Protein AF-A0A0F9BFB3-F1 (afdb_monomer_lite)

Organism: NCBI:txid412755

Structure (mmCIF, N/CA/C/O backbone):
data_AF-A0A0F9BFB3-F1
#
_entry.id   AF-A0A0F9BFB3-F1
#
loop_
_atom_site.group_PDB
_atom_site.id
_atom_site.type_symbol
_atom_site.label_atom_id
_atom_site.label_alt_id
_atom_site.label_comp_id
_atom_site.label_asym_id
_atom_site.label_entity_id
_atom_site.label_seq_id
_atom_site.pdbx_PDB_ins_code
_atom_site.Cartn_x
_atom_site.Cartn_y
_atom_site.Cartn_z
_atom_site.occupancy
_atom_site.B_iso_or_equiv
_atom_site.auth_seq_id
_atom_site.auth_comp_id
_atom_site.auth_asym_id
_atom_site.auth_atom_id
_atom_site.pdbx_PDB_model_num
ATOM 1 N N . MET A 1 1 ? 0.047 -25.797 -35.190 1.00 40.69 1 MET A N 1
ATOM 2 C CA . MET A 1 1 ? -0.317 -25.240 -33.869 1.00 40.69 1 MET A CA 1
ATOM 3 C C . MET A 1 1 ? 0.843 -24.390 -33.384 1.00 40.69 1 MET A C 1
ATOM 5 O O . MET A 1 1 ? 1.915 -24.925 -33.132 1.00 40.69 1 MET A O 1
ATOM 9 N N . THR A 1 2 ? 0.689 -23.068 -33.382 1.00 47.91 2 THR A N 1
ATOM 10 C CA . THR A 1 2 ? 1.723 -22.132 -32.925 1.00 47.91 2 THR A CA 1
ATOM 11 C C . THR A 1 2 ? 1.869 -22.240 -31.408 1.00 47.91 2 THR A C 1
ATOM 13 O O . THR A 1 2 ? 0.893 -22.163 -30.667 1.00 47.91 2 THR A O 1
ATOM 16 N N . LYS A 1 3 ? 3.098 -22.494 -30.953 1.00 54.19 3 LYS A N 1
ATOM 17 C CA . LYS A 1 3 ? 3.462 -22.631 -29.538 1.00 54.19 3 LYS A CA 1
ATOM 18 C C . LYS A 1 3 ? 3.060 -21.340 -28.797 1.00 54.19 3 LYS A C 1
ATOM 20 O O . LYS A 1 3 ? 3.406 -20.268 -29.299 1.00 54.19 3 LYS A O 1
ATOM 25 N N . PRO A 1 4 ? 2.347 -21.394 -27.655 1.00 58.34 4 PRO A N 1
ATOM 26 C CA . PRO A 1 4 ? 1.997 -20.183 -26.924 1.00 58.34 4 PRO A CA 1
ATOM 27 C C . PRO A 1 4 ? 3.284 -19.475 -26.501 1.00 58.34 4 PRO A C 1
ATOM 29 O O . PRO A 1 4 ? 4.172 -20.078 -25.894 1.00 58.34 4 PRO A O 1
ATOM 32 N N . VAL A 1 5 ? 3.404 -18.206 -26.891 1.00 65.94 5 VAL A N 1
ATOM 33 C CA . VAL A 1 5 ? 4.516 -17.341 -26.496 1.00 65.94 5 VAL A CA 1
ATOM 34 C C . VAL A 1 5 ? 4.526 -17.291 -24.971 1.00 65.94 5 VAL A C 1
ATOM 36 O O . VAL A 1 5 ? 3.507 -16.976 -24.356 1.00 65.94 5 VAL A O 1
ATOM 39 N N . SER A 1 6 ? 5.656 -17.642 -24.356 1.00 70.56 6 SER A N 1
ATOM 40 C CA . SER A 1 6 ? 5.810 -17.567 -22.906 1.00 70.56 6 SER A CA 1
ATOM 41 C C . SER A 1 6 ? 5.526 -16.140 -22.443 1.00 70.56 6 SER A C 1
ATOM 43 O O . SER A 1 6 ? 6.077 -15.171 -22.976 1.00 70.56 6 SER A O 1
ATOM 45 N N . CYS A 1 7 ? 4.613 -15.998 -21.486 1.00 69.31 7 CYS A N 1
ATOM 46 C CA . CYS A 1 7 ? 4.209 -14.683 -21.030 1.00 69.31 7 CYS A CA 1
ATOM 47 C C . CYS A 1 7 ? 5.376 -13.979 -20.321 1.00 69.31 7 CYS A C 1
ATOM 49 O O . CYS A 1 7 ? 6.030 -14.565 -19.464 1.00 69.31 7 CYS A O 1
ATOM 51 N N . ARG A 1 8 ? 5.644 -12.717 -20.680 1.00 68.44 8 ARG A N 1
ATOM 52 C CA . ARG A 1 8 ? 6.797 -11.942 -20.192 1.00 68.44 8 ARG A CA 1
ATOM 53 C C . ARG A 1 8 ? 6.419 -10.917 -19.116 1.00 68.44 8 ARG A C 1
ATOM 55 O O . ARG A 1 8 ? 6.940 -9.800 -19.134 1.00 68.44 8 ARG A O 1
ATOM 62 N N . HIS A 1 9 ? 5.519 -11.276 -18.198 1.00 69.12 9 HIS A N 1
ATOM 63 C CA . HIS A 1 9 ? 5.049 -10.384 -17.125 1.00 69.12 9 HIS A CA 1
ATOM 64 C C . HIS A 1 9 ? 6.201 -9.759 -16.314 1.00 69.12 9 HIS A C 1
ATOM 66 O O . HIS A 1 9 ? 6.153 -8.576 -15.989 1.00 69.12 9 HIS A O 1
ATOM 72 N N . GLU A 1 10 ? 7.288 -10.500 -16.085 1.00 63.38 10 GLU A N 1
ATOM 73 C CA . GLU A 1 10 ? 8.488 -10.000 -15.392 1.00 63.38 10 GLU A CA 1
ATOM 74 C C . GLU A 1 10 ? 9.151 -8.820 -16.126 1.00 63.38 10 GLU A C 1
ATOM 76 O O . GLU A 1 10 ? 9.581 -7.846 -15.512 1.00 63.38 10 GLU A O 1
ATOM 81 N N . THR A 1 11 ? 9.168 -8.849 -17.462 1.00 66.25 11 THR A N 1
ATOM 82 C CA . THR A 1 11 ? 9.734 -7.755 -18.272 1.00 66.25 11 THR A CA 1
ATOM 83 C C . THR A 1 11 ? 8.819 -6.534 -18.351 1.00 66.25 11 THR A C 1
ATOM 85 O O . THR A 1 11 ? 9.291 -5.440 -18.659 1.00 66.25 11 THR A O 1
ATOM 88 N N . LEU A 1 12 ? 7.520 -6.708 -18.085 1.00 68.88 12 LEU A N 1
ATOM 89 C CA . LEU A 1 12 ? 6.552 -5.615 -18.026 1.00 68.88 12 LEU A CA 1
ATOM 90 C C . LEU A 1 12 ? 6.752 -4.797 -16.749 1.00 68.88 12 LEU A C 1
ATOM 92 O O . LEU A 1 12 ? 6.826 -3.574 -16.828 1.00 68.88 12 LEU A O 1
ATOM 96 N N . LEU A 1 13 ? 6.928 -5.468 -15.605 1.00 63.84 13 LEU A N 1
ATOM 97 C CA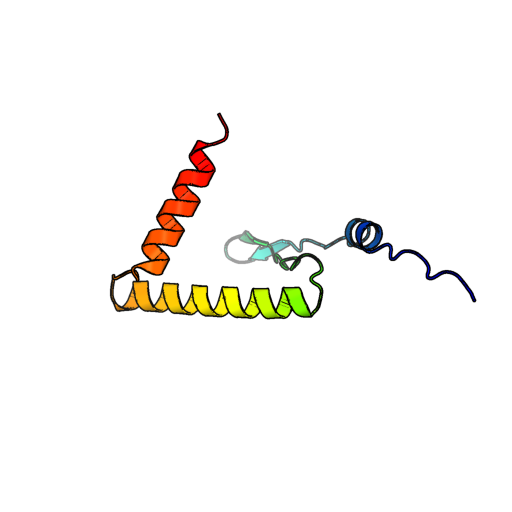 . LEU A 1 13 ? 7.214 -4.824 -14.317 1.00 63.84 13 LEU A CA 1
ATOM 98 C C . LEU A 1 13 ? 8.438 -3.903 -14.398 1.00 63.84 13 LEU A C 1
ATOM 100 O O . LEU A 1 13 ? 8.375 -2.755 -13.970 1.00 63.84 13 LEU A O 1
ATOM 104 N N . ALA A 1 14 ? 9.514 -4.362 -15.043 1.00 63.47 14 ALA A N 1
ATOM 105 C CA . ALA A 1 14 ? 10.741 -3.582 -15.216 1.00 63.47 14 ALA A CA 1
ATOM 106 C C . ALA A 1 14 ? 10.579 -2.318 -16.090 1.00 63.47 14 ALA A C 1
ATOM 108 O O . ALA A 1 14 ? 11.442 -1.442 -16.076 1.00 63.47 14 ALA A O 1
ATOM 109 N N . ARG A 1 15 ? 9.498 -2.211 -16.877 1.00 66.25 15 ARG A N 1
ATOM 110 C CA . ARG A 1 15 ? 9.238 -1.075 -17.782 1.00 66.25 15 ARG A CA 1
ATOM 111 C C . ARG A 1 15 ? 8.301 -0.029 -17.188 1.00 66.25 15 ARG A C 1
ATOM 113 O O . ARG A 1 15 ? 8.195 1.062 -17.747 1.00 66.25 15 ARG A O 1
ATOM 120 N N . ILE A 1 16 ? 7.630 -0.332 -16.079 1.00 67.00 16 ILE A N 1
ATOM 121 C CA . ILE A 1 16 ? 6.733 0.615 -15.421 1.00 67.00 16 ILE A CA 1
ATOM 122 C C . ILE A 1 16 ? 7.583 1.622 -14.645 1.00 67.00 16 ILE A C 1
ATOM 124 O O . ILE A 1 16 ? 8.061 1.359 -13.545 1.00 67.00 16 ILE A O 1
ATOM 128 N N . LYS A 1 17 ? 7.767 2.807 -15.229 1.00 65.00 17 LYS A N 1
ATOM 129 C CA . LYS A 1 17 ? 8.300 3.972 -14.521 1.00 65.00 17 LYS A CA 1
ATOM 130 C C . LYS A 1 17 ? 7.138 4.700 -13.864 1.00 65.00 17 LYS A C 1
ATOM 132 O O . LYS A 1 17 ? 6.300 5.252 -14.573 1.00 65.00 17 LYS A O 1
ATOM 137 N N . ILE A 1 18 ? 7.090 4.712 -12.533 1.00 64.44 18 ILE A N 1
ATOM 138 C CA . ILE A 1 18 ? 6.095 5.514 -11.819 1.00 64.44 18 ILE A CA 1
ATOM 139 C C . ILE A 1 18 ? 6.693 6.856 -11.437 1.00 64.44 18 ILE A C 1
ATOM 141 O O . ILE A 1 18 ? 7.687 6.885 -10.708 1.00 64.44 18 ILE A O 1
ATOM 145 N N . PRO A 1 19 ? 6.106 7.962 -11.922 1.00 66.94 19 PRO A N 1
ATOM 146 C CA . PRO A 1 19 ? 6.505 9.280 -11.481 1.00 66.94 19 PRO A CA 1
ATOM 147 C C . PRO A 1 19 ? 6.110 9.453 -10.013 1.00 66.94 19 PRO A C 1
ATOM 149 O O . PRO A 1 19 ? 4.966 9.213 -9.626 1.00 66.94 19 PRO A O 1
ATOM 152 N N . VAL A 1 20 ? 7.073 9.869 -9.198 1.00 69.31 20 VAL A N 1
ATOM 153 C CA . VAL A 1 20 ? 6.813 10.344 -7.842 1.00 69.31 20 VAL A CA 1
ATOM 154 C C . VAL A 1 20 ? 6.622 11.849 -7.948 1.00 69.31 20 VAL A C 1
ATOM 156 O O . VAL A 1 20 ? 7.569 12.569 -8.255 1.00 69.31 20 VAL A O 1
ATOM 159 N N . ASN A 1 21 ? 5.391 12.317 -7.749 1.00 77.19 21 ASN A N 1
ATOM 160 C CA . ASN A 1 21 ? 5.092 13.744 -7.799 1.00 77.19 21 ASN A CA 1
ATOM 161 C C . ASN A 1 21 ? 5.292 14.352 -6.405 1.00 77.19 21 ASN A C 1
ATOM 163 O O . ASN A 1 21 ? 4.631 13.944 -5.445 1.00 77.19 21 ASN A O 1
ATOM 167 N N . GLU A 1 22 ? 6.196 15.326 -6.306 1.00 80.62 22 GLU A N 1
ATOM 168 C CA . GLU A 1 22 ? 6.364 16.172 -5.124 1.00 80.62 22 GLU A CA 1
ATOM 169 C C . GLU A 1 22 ? 5.540 17.453 -5.287 1.00 80.62 22 GLU A C 1
ATOM 171 O O . GLU A 1 22 ? 5.622 18.136 -6.306 1.00 80.62 22 GLU A O 1
ATOM 176 N N . TYR A 1 23 ? 4.777 17.794 -4.256 1.00 85.25 23 TYR A N 1
ATOM 177 C CA . TYR A 1 23 ? 4.012 19.026 -4.146 1.00 85.25 23 TYR A CA 1
ATOM 178 C C . TYR A 1 23 ? 4.523 19.791 -2.935 1.00 85.25 23 TYR A C 1
ATOM 180 O O . TYR A 1 23 ? 4.681 19.225 -1.856 1.00 85.25 23 TYR A O 1
ATOM 188 N N . VAL A 1 24 ? 4.791 21.080 -3.093 1.00 87.06 24 VAL A N 1
ATOM 189 C CA . VAL A 1 24 ? 5.192 21.934 -1.975 1.00 87.06 24 VAL A CA 1
ATOM 190 C C . VAL A 1 24 ? 3.966 22.721 -1.542 1.00 87.06 24 VAL A C 1
ATOM 192 O O . VAL A 1 24 ? 3.350 23.392 -2.361 1.00 87.06 24 VAL A O 1
ATOM 195 N N . CYS A 1 25 ? 3.591 22.615 -0.270 1.00 87.25 25 CYS A N 1
ATOM 196 C CA . CYS A 1 25 ? 2.545 23.460 0.294 1.00 87.25 25 CYS A CA 1
ATOM 197 C C . CYS A 1 25 ? 3.039 24.910 0.341 1.00 87.25 25 CYS A C 1
ATOM 199 O O . CYS A 1 25 ? 4.108 25.180 0.889 1.00 87.25 25 CYS A O 1
ATOM 201 N N . ASP A 1 26 ? 2.269 25.847 -0.204 1.00 91.00 26 ASP A N 1
ATOM 202 C CA . ASP A 1 26 ? 2.702 27.241 -0.287 1.00 91.00 26 ASP A CA 1
ATOM 203 C C . ASP A 1 26 ? 2.778 27.940 1.074 1.00 91.00 26 ASP A C 1
ATOM 205 O O . ASP A 1 26 ? 3.664 28.780 1.258 1.00 91.00 26 ASP A O 1
ATOM 209 N N . ASP A 1 27 ? 1.942 27.534 2.030 1.00 90.44 27 ASP A N 1
ATOM 210 C CA . ASP A 1 27 ? 1.826 28.168 3.346 1.00 90.44 27 ASP A CA 1
ATOM 211 C C . ASP A 1 27 ? 2.900 27.687 4.327 1.00 90.44 27 ASP A C 1
ATOM 213 O O . ASP A 1 27 ? 3.603 28.488 4.940 1.00 90.44 27 ASP A O 1
ATOM 217 N N . CYS A 1 28 ? 3.062 26.367 4.473 1.00 91.81 28 CYS A N 1
ATOM 218 C CA . CYS A 1 28 ? 3.995 25.786 5.445 1.00 91.81 28 CYS A CA 1
ATOM 219 C C . CYS A 1 28 ? 5.311 25.296 4.827 1.00 91.81 28 CYS A C 1
ATOM 221 O O . CYS A 1 28 ? 6.174 24.794 5.546 1.00 91.81 28 CYS A O 1
ATOM 223 N N . LYS A 1 29 ? 5.459 25.392 3.497 1.00 90.50 29 LYS A N 1
ATOM 224 C CA . LYS A 1 29 ? 6.599 24.867 2.717 1.00 90.50 29 LYS A CA 1
ATOM 225 C C . LYS A 1 29 ? 6.875 23.372 2.918 1.00 90.50 29 LYS A C 1
ATOM 227 O O . LYS A 1 29 ? 7.923 22.870 2.513 1.00 90.50 29 LYS A O 1
ATOM 232 N N . GLY A 1 30 ? 5.922 22.641 3.495 1.00 88.69 30 GLY A N 1
ATOM 233 C CA . GLY A 1 30 ? 5.992 21.196 3.652 1.00 88.69 30 GLY A CA 1
ATOM 234 C C . GLY A 1 30 ? 5.940 20.495 2.297 1.00 88.69 30 GLY A C 1
ATOM 235 O O . GLY A 1 30 ? 5.107 20.822 1.450 1.00 88.69 30 GLY A O 1
ATOM 236 N N . LYS A 1 31 ? 6.824 19.513 2.102 1.00 88.38 31 LYS A N 1
ATOM 237 C CA . LYS A 1 31 ? 6.788 18.630 0.936 1.00 88.38 31 LYS A CA 1
ATOM 238 C C . LYS A 1 31 ? 5.751 17.532 1.147 1.00 88.38 31 LYS A C 1
ATOM 240 O O . LYS A 1 31 ? 5.846 16.751 2.091 1.00 88.38 31 LYS A O 1
ATOM 245 N N . LEU A 1 32 ? 4.791 17.457 0.240 1.00 79.44 32 LEU A N 1
ATOM 246 C CA . LEU A 1 32 ? 3.814 16.388 0.122 1.00 79.44 32 LEU A CA 1
ATOM 247 C C . LEU A 1 32 ? 4.210 15.513 -1.063 1.00 79.44 32 LEU A C 1
ATOM 249 O O . LEU A 1 32 ? 4.411 16.003 -2.169 1.00 79.44 32 LEU A O 1
ATOM 253 N N . VAL A 1 33 ? 4.320 14.209 -0.841 1.00 77.75 33 VAL A N 1
ATOM 254 C CA . VAL A 1 33 ? 4.635 13.251 -1.902 1.00 77.75 33 VAL A CA 1
ATOM 255 C C . VAL A 1 33 ? 3.372 12.474 -2.230 1.00 77.75 33 VAL A C 1
ATOM 257 O O . VAL A 1 33 ? 2.814 11.806 -1.358 1.00 77.75 33 VAL A O 1
ATOM 260 N N . LEU A 1 34 ? 2.923 12.534 -3.486 1.00 66.00 34 LEU A N 1
ATOM 261 C CA . L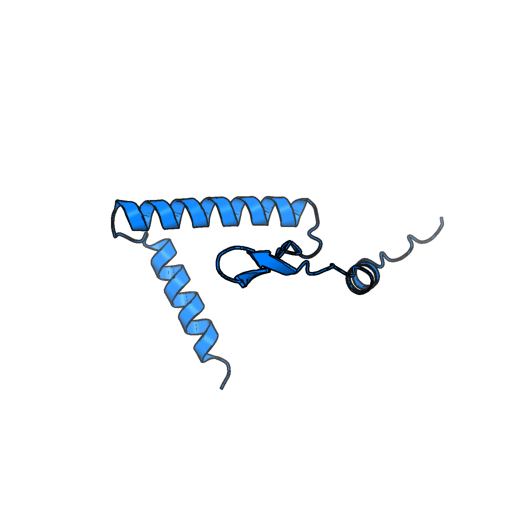EU A 1 34 ? 1.861 11.650 -3.951 1.00 66.00 34 LEU A CA 1
ATOM 262 C C . LEU A 1 34 ? 2.469 10.278 -4.234 1.00 66.00 34 LEU A C 1
ATOM 264 O O . LEU A 1 34 ? 2.994 10.009 -5.314 1.00 66.00 34 LEU A O 1
ATOM 268 N N . VAL A 1 35 ? 2.395 9.406 -3.236 1.00 66.00 35 VAL A N 1
ATOM 269 C CA . VAL A 1 35 ? 2.734 7.996 -3.397 1.00 66.00 35 VAL A CA 1
ATOM 270 C C . VAL A 1 35 ? 1.509 7.302 -3.976 1.00 66.00 35 VAL A C 1
ATOM 272 O O . VAL A 1 35 ? 0.548 7.036 -3.259 1.00 66.00 35 VAL A O 1
ATOM 275 N N . ILE A 1 36 ? 1.535 7.010 -5.276 1.00 64.38 36 ILE A N 1
ATOM 276 C CA . ILE A 1 36 ? 0.618 6.028 -5.857 1.00 64.38 36 ILE A CA 1
ATOM 277 C C . ILE A 1 36 ? 1.210 4.665 -5.498 1.00 64.38 36 ILE A C 1
ATOM 279 O O . ILE A 1 36 ? 2.252 4.310 -6.060 1.00 64.38 36 ILE A O 1
ATOM 283 N N . PRO A 1 37 ? 0.625 3.907 -4.551 1.00 55.56 37 PRO A N 1
ATOM 284 C CA . PRO A 1 37 ? 1.100 2.564 -4.296 1.00 55.56 37 PRO A CA 1
ATOM 285 C C . PRO A 1 37 ? 0.999 1.790 -5.607 1.00 55.56 37 PRO A C 1
ATOM 287 O O . PRO A 1 37 ? -0.088 1.599 -6.154 1.00 55.56 37 PRO A O 1
ATOM 290 N N . GLN A 1 38 ? 2.149 1.341 -6.112 1.00 56.12 38 GLN A N 1
ATOM 291 C CA . GLN A 1 38 ? 2.165 0.190 -6.993 1.00 56.12 38 GLN A CA 1
ATOM 292 C C . GLN A 1 38 ? 1.604 -0.944 -6.158 1.00 56.12 38 GLN A C 1
ATOM 294 O O . GLN A 1 38 ? 2.335 -1.592 -5.414 1.00 56.12 38 GLN A O 1
ATOM 299 N N . TYR A 1 39 ? 0.297 -1.175 -6.233 1.00 55.00 39 TYR A N 1
ATOM 300 C CA . TYR A 1 39 ? -0.213 -2.512 -6.009 1.00 55.00 39 TYR A CA 1
ATOM 301 C C . TYR A 1 39 ? 0.498 -3.339 -7.077 1.00 55.00 39 TYR A C 1
ATOM 303 O O . TYR A 1 39 ? 0.116 -3.285 -8.245 1.00 55.00 39 TYR A O 1
ATOM 311 N N . GLY A 1 40 ? 1.659 -3.899 -6.708 1.00 57.97 40 GLY A N 1
ATOM 312 C CA . GLY A 1 40 ? 2.591 -4.523 -7.642 1.00 57.97 40 GLY A CA 1
ATOM 313 C C . GLY A 1 40 ? 1.787 -5.454 -8.515 1.00 57.97 40 GLY A C 1
ATOM 314 O O . GLY A 1 40 ? 1.017 -6.209 -7.942 1.00 57.97 40 GLY A O 1
ATOM 315 N N . LEU A 1 41 ? 1.865 -5.278 -9.842 1.00 62.88 41 LEU A N 1
ATOM 316 C CA . LEU A 1 41 ? 0.884 -5.797 -10.802 1.00 62.88 41 LEU A CA 1
ATOM 317 C C . LEU A 1 41 ? 0.310 -7.138 -10.345 1.00 62.88 41 LEU A C 1
ATOM 319 O O . LEU A 1 41 ? 0.945 -8.179 -10.488 1.00 62.88 41 LEU A O 1
ATOM 323 N N . MET A 1 42 ? -0.874 -7.078 -9.749 1.00 66.31 42 MET A N 1
ATOM 324 C CA . MET A 1 42 ? -1.544 -8.258 -9.243 1.00 66.31 42 MET A CA 1
ATOM 325 C C . MET A 1 42 ? -2.368 -8.816 -10.384 1.00 66.31 42 MET A C 1
ATOM 327 O O . MET A 1 42 ? -3.034 -8.073 -11.115 1.00 66.31 42 MET A O 1
ATOM 331 N N . THR A 1 43 ? -2.380 -10.133 -10.520 1.00 75.06 43 THR A N 1
ATOM 332 C CA . THR A 1 43 ? -3.464 -10.770 -11.255 1.00 75.06 43 THR A CA 1
ATOM 333 C C . THR A 1 43 ? -4.801 -10.372 -10.614 1.00 75.06 43 THR A C 1
ATOM 335 O O . THR A 1 43 ? -4.856 -10.071 -9.416 1.00 75.06 43 THR A O 1
ATOM 338 N N . PRO A 1 44 ? -5.918 -10.390 -11.360 1.00 77.06 44 PRO A N 1
ATOM 339 C CA . PRO A 1 44 ? -7.229 -10.083 -10.786 1.00 77.06 44 PRO A CA 1
ATOM 340 C C . PRO A 1 44 ? -7.545 -10.910 -9.528 1.00 77.06 44 PRO A C 1
ATOM 342 O O . PRO A 1 44 ? -8.144 -10.403 -8.584 1.00 77.06 44 PRO A O 1
ATOM 345 N N . VAL A 1 45 ? -7.084 -12.165 -9.482 1.00 81.06 45 VAL A N 1
ATOM 346 C CA . VAL A 1 45 ? -7.263 -13.064 -8.333 1.00 81.06 45 VAL A CA 1
ATOM 347 C C . VAL A 1 45 ? -6.480 -12.578 -7.113 1.00 81.06 45 VAL A C 1
ATOM 349 O O . VAL A 1 45 ? -7.046 -12.480 -6.023 1.00 81.06 45 VAL A O 1
ATOM 352 N N . GLU A 1 46 ? -5.203 -12.237 -7.286 1.00 72.75 46 GLU A N 1
ATOM 353 C CA . GLU A 1 46 ? -4.365 -11.685 -6.215 1.00 72.75 46 GLU A CA 1
ATOM 354 C C . GLU A 1 46 ? -4.918 -10.345 -5.716 1.00 72.75 46 GLU A C 1
ATOM 356 O O . GLU A 1 46 ? -4.952 -10.098 -4.511 1.00 72.75 46 GLU A O 1
ATOM 361 N N . PHE A 1 47 ? -5.442 -9.510 -6.619 1.00 80.69 47 PHE A N 1
ATOM 362 C CA . PHE A 1 47 ? -6.046 -8.232 -6.255 1.00 80.69 47 PHE A CA 1
ATOM 363 C C . PHE A 1 47 ? -7.312 -8.407 -5.404 1.00 80.69 47 PHE A C 1
ATOM 365 O O . PHE A 1 47 ? -7.488 -7.719 -4.396 1.00 80.69 47 PHE A O 1
ATOM 372 N N . GLU A 1 48 ? -8.184 -9.358 -5.748 1.00 81.06 48 GLU A N 1
ATOM 373 C CA . GLU A 1 48 ? -9.358 -9.678 -4.929 1.00 81.06 48 GLU A CA 1
ATOM 374 C C . GLU A 1 48 ? -8.972 -10.207 -3.541 1.00 81.06 48 GLU A C 1
ATOM 376 O O . GLU A 1 48 ? -9.563 -9.809 -2.532 1.00 81.06 48 GLU A O 1
ATOM 381 N N . GLN A 1 49 ? -7.951 -11.064 -3.455 1.00 80.19 49 GLN A N 1
ATOM 382 C CA . GLN A 1 49 ? -7.435 -11.555 -2.172 1.00 80.19 49 GLN A CA 1
ATOM 383 C C . GLN A 1 49 ? -6.830 -10.426 -1.329 1.00 80.19 49 GLN A C 1
ATOM 385 O O . GLN A 1 49 ? -7.071 -10.343 -0.118 1.00 80.19 49 GLN A O 1
ATOM 390 N N . PHE A 1 50 ? -6.099 -9.515 -1.966 1.00 80.50 50 PHE A N 1
ATOM 391 C CA . PHE A 1 50 ? -5.526 -8.346 -1.316 1.00 80.50 50 PHE A CA 1
ATOM 392 C C . PHE A 1 50 ? -6.608 -7.416 -0.752 1.00 80.50 50 PHE A C 1
ATOM 394 O O . PHE A 1 50 ? -6.533 -7.032 0.418 1.00 80.50 50 PHE A O 1
ATOM 401 N N . LYS A 1 51 ? -7.665 -7.118 -1.523 1.00 80.62 51 LYS A N 1
ATOM 402 C CA . LYS A 1 51 ? -8.810 -6.323 -1.042 1.00 80.62 51 LYS A CA 1
ATOM 403 C C . LYS A 1 51 ? -9.463 -6.941 0.191 1.00 80.62 51 LYS A C 1
ATOM 405 O O . LYS A 1 51 ? -9.719 -6.233 1.164 1.00 80.62 51 LYS A O 1
ATOM 410 N N . ARG A 1 52 ? -9.697 -8.258 0.179 1.00 84.81 52 ARG A N 1
ATOM 411 C CA . ARG A 1 52 ? -10.265 -8.982 1.332 1.00 84.81 52 ARG A CA 1
ATOM 412 C C . ARG A 1 52 ? -9.369 -8.863 2.561 1.00 84.81 52 ARG A C 1
ATOM 414 O O . ARG A 1 52 ? -9.858 -8.593 3.654 1.00 84.81 52 ARG A O 1
ATOM 421 N N . THR A 1 53 ? -8.061 -9.008 2.371 1.00 82.12 53 THR A N 1
ATOM 422 C CA . THR A 1 53 ? -7.077 -8.897 3.455 1.00 82.12 53 THR A CA 1
ATOM 423 C C . THR A 1 53 ? -7.067 -7.495 4.057 1.00 82.12 53 THR A C 1
ATOM 425 O O . THR A 1 53 ? -7.142 -7.355 5.277 1.00 82.12 53 THR A O 1
ATOM 428 N N . GLN A 1 54 ? -7.058 -6.452 3.223 1.00 81.00 54 GLN A N 1
ATOM 429 C CA . GLN A 1 54 ? -7.143 -5.071 3.699 1.00 81.00 54 GLN A CA 1
ATOM 430 C C . GLN A 1 54 ? -8.453 -4.781 4.436 1.00 81.00 54 GLN A C 1
ATOM 432 O O . GLN A 1 54 ? -8.421 -4.169 5.501 1.00 81.00 54 GLN A O 1
ATOM 437 N N . ALA A 1 55 ? -9.595 -5.244 3.920 1.00 84.31 55 ALA A N 1
ATOM 438 C CA . ALA A 1 55 ? -10.882 -5.059 4.587 1.00 84.31 55 ALA A CA 1
ATOM 439 C C . ALA A 1 55 ? -10.876 -5.668 6.001 1.00 84.31 55 ALA A C 1
ATOM 441 O O . ALA A 1 55 ? -11.238 -4.992 6.965 1.00 84.31 55 ALA A O 1
ATOM 442 N N . MET A 1 56 ? -10.362 -6.896 6.142 1.00 81.81 56 MET A N 1
ATOM 443 C CA . MET A 1 56 ? -10.215 -7.549 7.446 1.00 81.81 56 MET A CA 1
ATOM 444 C C . MET A 1 56 ? -9.282 -6.773 8.384 1.00 81.81 56 MET A C 1
ATOM 446 O O . MET A 1 56 ? -9.609 -6.585 9.554 1.00 81.81 56 MET A O 1
ATOM 450 N N . GLN A 1 57 ? -8.142 -6.281 7.887 1.00 81.12 57 GLN A N 1
ATOM 451 C CA . G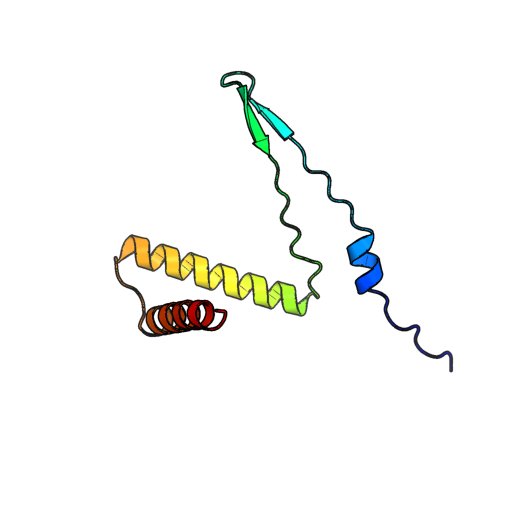LN A 1 57 ? -7.202 -5.494 8.694 1.00 81.12 57 GLN A CA 1
ATOM 452 C C . GLN A 1 57 ? -7.811 -4.171 9.174 1.00 81.12 57 GLN A C 1
ATOM 454 O O . GLN A 1 57 ? -7.624 -3.793 10.332 1.00 81.12 57 GLN A O 1
ATOM 459 N N . ILE A 1 58 ? -8.563 -3.479 8.314 1.00 84.75 58 ILE A N 1
ATOM 460 C CA . ILE A 1 58 ? -9.244 -2.227 8.664 1.00 84.75 58 ILE A CA 1
ATOM 461 C C . ILE A 1 58 ? -10.307 -2.481 9.734 1.00 84.75 58 ILE A C 1
ATOM 463 O O . ILE A 1 58 ? -10.389 -1.730 10.707 1.00 84.75 58 ILE A O 1
ATOM 467 N N . GLU A 1 59 ? -11.110 -3.535 9.594 1.00 84.62 59 GLU A N 1
ATOM 468 C CA . GLU A 1 59 ? -12.099 -3.894 10.610 1.00 84.62 59 GLU A CA 1
ATOM 469 C C . GLU A 1 59 ? -11.462 -4.302 11.937 1.00 84.62 59 GLU A C 1
ATOM 471 O O . GLU A 1 59 ? -11.929 -3.865 12.989 1.00 84.62 59 GLU A O 1
ATOM 476 N N . ALA A 1 60 ? -10.392 -5.096 11.906 1.00 82.31 60 ALA A N 1
ATOM 477 C CA . ALA A 1 60 ? -9.635 -5.468 13.096 1.00 82.31 60 ALA A CA 1
ATOM 478 C C . ALA A 1 60 ? -9.078 -4.223 13.802 1.00 82.31 60 ALA A C 1
ATOM 480 O O . ALA A 1 60 ? -9.255 -4.049 15.007 1.00 82.31 60 ALA A O 1
ATOM 481 N N . ALA A 1 61 ? -8.479 -3.294 13.051 1.00 82.56 61 ALA A N 1
ATOM 482 C CA . ALA A 1 61 ? -7.980 -2.034 13.593 1.00 82.56 61 ALA A CA 1
ATOM 483 C C . ALA A 1 61 ? -9.103 -1.181 14.205 1.00 82.56 61 ALA A C 1
ATOM 485 O O . ALA A 1 61 ? -8.921 -0.610 15.282 1.00 82.56 61 ALA A O 1
ATOM 486 N N . LYS A 1 62 ? -10.277 -1.118 13.561 1.00 83.62 62 LYS A N 1
ATOM 487 C CA . LYS A 1 62 ? -11.457 -0.433 14.110 1.00 83.62 62 LYS A CA 1
ATOM 488 C C . LYS A 1 62 ? -11.927 -1.077 15.415 1.00 83.62 62 LYS A C 1
ATOM 490 O O . LYS A 1 62 ? -12.126 -0.358 16.388 1.00 83.62 62 LYS A O 1
ATOM 495 N N . ARG A 1 63 ? -12.031 -2.409 15.464 1.00 80.69 63 ARG A N 1
ATOM 496 C CA . ARG A 1 63 ? -12.430 -3.156 16.670 1.00 80.69 63 ARG A CA 1
ATOM 497 C C . ARG A 1 63 ? -11.453 -2.952 17.823 1.00 80.69 63 ARG A C 1
ATOM 499 O O . ARG A 1 63 ? -11.886 -2.695 18.943 1.00 80.69 63 ARG A O 1
ATOM 506 N N . ARG A 1 64 ? -10.146 -2.993 17.557 1.00 81.62 64 ARG A N 1
ATOM 507 C CA . ARG A 1 64 ? -9.113 -2.700 18.564 1.00 81.62 64 ARG A CA 1
ATOM 508 C C . ARG A 1 64 ? -9.239 -1.284 19.107 1.00 81.62 64 ARG A C 1
ATOM 510 O O . ARG A 1 64 ? -9.153 -1.093 20.312 1.00 81.62 64 ARG A O 1
ATOM 517 N N . LYS A 1 65 ? -9.485 -0.297 18.238 1.00 79.38 65 LYS A N 1
ATOM 518 C CA . LYS A 1 65 ? -9.706 1.094 18.661 1.00 79.38 65 LYS A CA 1
ATOM 519 C C . LYS A 1 65 ? -10.966 1.255 19.511 1.00 79.38 65 LYS A C 1
ATOM 521 O O . LYS A 1 65 ? -10.939 2.025 20.460 1.00 79.38 65 LYS A O 1
ATOM 526 N N . SER A 1 66 ? -12.053 0.559 19.176 1.00 81.06 66 SER A N 1
ATOM 527 C CA . SER A 1 66 ? -13.328 0.711 19.884 1.00 81.06 66 SER A CA 1
ATOM 528 C C . SER A 1 66 ? -13.411 -0.092 21.181 1.00 81.06 66 SER A C 1
ATOM 530 O O . SER A 1 66 ? -14.090 0.332 22.106 1.00 81.06 66 SER A O 1
ATOM 532 N N . THR A 1 67 ? -12.760 -1.257 21.250 1.00 81.94 67 THR A N 1
ATOM 533 C CA . THR A 1 67 ? -12.884 -2.189 22.388 1.00 81.94 67 THR A CA 1
ATOM 534 C C . THR A 1 67 ? -11.617 -2.319 23.228 1.00 81.94 67 THR A C 1
ATOM 536 O O . THR A 1 67 ? -11.686 -2.829 24.339 1.00 81.94 67 THR A O 1
ATOM 539 N N . GLY A 1 68 ? -10.453 -1.910 22.715 1.00 78.44 68 GLY A N 1
ATOM 540 C CA . GLY A 1 68 ? -9.157 -2.149 23.358 1.00 78.44 68 GLY A CA 1
ATOM 541 C C . GLY A 1 68 ? -8.708 -3.617 23.356 1.00 78.44 68 GLY A C 1
ATOM 542 O O . GLY A 1 68 ? -7.641 -3.924 23.882 1.00 78.44 68 GLY A O 1
ATOM 543 N N . LEU A 1 69 ? -9.489 -4.526 22.763 1.00 75.69 69 LEU A N 1
ATOM 544 C CA . LEU A 1 69 ? -9.241 -5.965 22.775 1.00 75.69 69 LEU A CA 1
ATOM 545 C C . LEU A 1 69 ? -8.797 -6.459 21.392 1.00 75.69 69 LEU A C 1
ATOM 547 O O . LEU A 1 69 ? -9.240 -5.962 20.355 1.00 75.69 69 LEU A O 1
ATOM 551 N N . VAL A 1 70 ? -7.915 -7.459 21.388 1.00 77.25 70 VAL A N 1
ATOM 552 C CA . VAL A 1 70 ? -7.494 -8.205 20.192 1.00 77.25 70 VAL A CA 1
ATOM 553 C C . VAL A 1 70 ? -8.12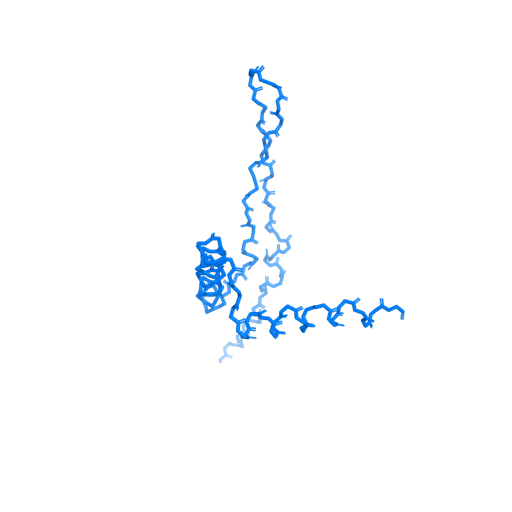6 -9.591 20.212 1.00 77.25 70 VAL A C 1
ATOM 555 O O . VAL A 1 70 ? -8.285 -10.189 21.277 1.00 77.25 70 VAL A O 1
ATOM 558 N N . THR A 1 71 ? -8.488 -10.122 19.045 1.00 77.94 71 THR A N 1
ATOM 559 C CA . THR A 1 71 ? -9.019 -11.492 18.972 1.00 77.94 71 THR A CA 1
ATOM 560 C C . THR A 1 71 ? -7.903 -12.527 19.199 1.00 77.94 71 THR A C 1
ATOM 562 O O . THR A 1 71 ? -6.727 -12.237 18.951 1.00 77.94 71 THR A O 1
ATOM 565 N N . PRO A 1 72 ? -8.224 -13.757 19.646 1.00 79.88 72 PRO A N 1
ATOM 566 C CA . PRO A 1 72 ? -7.224 -14.816 19.811 1.00 79.88 72 PRO A CA 1
ATOM 567 C C . PRO A 1 72 ? -6.422 -15.112 18.532 1.00 79.88 72 PRO A C 1
ATOM 569 O O . PRO A 1 72 ? -5.214 -15.345 18.601 1.00 79.88 72 PRO A O 1
ATOM 572 N N . ASP A 1 73 ? -7.066 -15.050 17.365 1.00 76.44 73 ASP A N 1
ATOM 573 C CA . ASP A 1 73 ? -6.412 -15.268 16.070 1.00 76.44 73 ASP A CA 1
ATOM 574 C C . ASP A 1 73 ? -5.464 -14.124 15.702 1.00 76.44 73 ASP A C 1
ATOM 576 O O . ASP A 1 73 ? -4.343 -14.360 15.250 1.00 76.44 73 ASP A O 1
ATOM 580 N N . GLU A 1 74 ? -5.856 -12.881 15.978 1.00 74.31 74 GLU A N 1
ATOM 581 C CA . GLU A 1 74 ? -4.986 -11.717 15.821 1.00 74.31 74 GLU A CA 1
ATOM 582 C C . GLU A 1 74 ? -3.759 -11.777 16.738 1.00 74.31 74 GLU A C 1
ATOM 584 O O . GLU A 1 74 ? -2.657 -11.407 16.328 1.00 74.31 74 GLU A O 1
ATOM 589 N N . HIS A 1 75 ? -3.932 -12.259 17.971 1.00 76.94 75 HIS A N 1
ATOM 590 C CA . HIS A 1 75 ? -2.833 -12.452 18.912 1.00 76.94 75 HIS A CA 1
ATOM 591 C C . HIS A 1 75 ? -1.868 -13.547 18.427 1.00 76.94 75 HIS A C 1
ATOM 593 O O . HIS A 1 75 ? -0.649 -13.360 18.448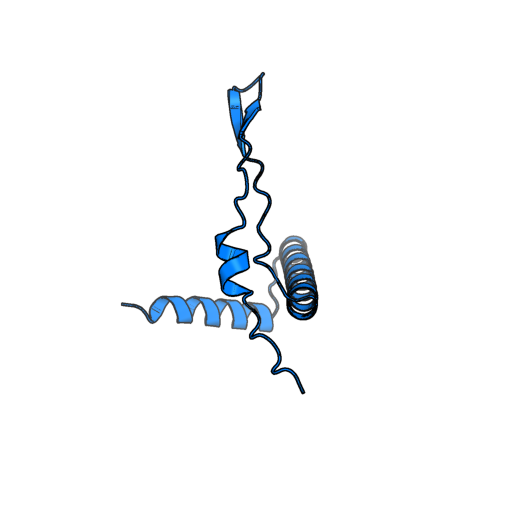 1.00 76.94 75 HIS A O 1
ATOM 599 N N . ARG A 1 76 ? -2.393 -14.663 17.898 1.00 79.94 76 ARG A N 1
ATOM 600 C CA . ARG A 1 76 ? -1.575 -15.712 17.263 1.00 79.94 76 ARG A CA 1
ATOM 601 C C . ARG A 1 76 ? -0.815 -15.186 16.043 1.00 79.94 76 ARG A C 1
ATOM 603 O O . ARG A 1 76 ? 0.379 -15.456 15.915 1.00 79.94 76 ARG A O 1
ATOM 610 N N . GLN A 1 77 ? -1.451 -14.395 15.179 1.00 75.81 77 GLN A N 1
ATOM 611 C CA . GLN A 1 77 ? -0.787 -13.798 14.013 1.00 75.81 77 GLN A CA 1
ATOM 612 C C . GLN A 1 77 ? 0.357 -12.855 14.416 1.00 75.81 77 GLN A C 1
ATOM 614 O O . GLN A 1 77 ? 1.442 -12.944 13.840 1.00 75.81 77 GLN A O 1
ATOM 619 N N . GLN A 1 78 ? 0.169 -12.025 15.449 1.00 72.75 78 GLN A N 1
ATOM 620 C CA . GLN A 1 78 ? 1.232 -11.154 15.973 1.00 72.75 78 GLN A CA 1
ATOM 621 C C . GLN A 1 78 ? 2.423 -11.949 16.524 1.00 72.75 78 GLN A C 1
ATOM 623 O O . GLN A 1 78 ? 3.572 -11.623 16.227 1.00 72.75 78 GLN A O 1
ATOM 628 N N . GLN A 1 79 ? 2.176 -13.036 17.263 1.00 75.50 79 GLN A N 1
ATOM 629 C CA . GLN A 1 79 ? 3.254 -13.899 17.759 1.00 75.50 79 GLN A CA 1
ATOM 630 C C . GLN A 1 79 ? 4.017 -14.606 16.633 1.00 75.50 79 GLN A C 1
ATOM 632 O O . GLN A 1 79 ? 5.229 -14.808 16.731 1.00 75.50 79 GLN A O 1
ATOM 637 N N . THR A 1 80 ? 3.322 -14.977 15.558 1.00 73.75 80 THR A N 1
ATOM 638 C CA . THR A 1 80 ? 3.933 -15.671 14.416 1.00 73.75 80 THR A CA 1
ATOM 639 C C . THR A 1 80 ? 4.821 -14.721 13.605 1.00 73.75 80 THR A C 1
ATOM 641 O O . THR A 1 80 ? 5.948 -15.078 13.264 1.00 73.75 80 THR A O 1
ATOM 644 N N . GLN A 1 81 ? 4.378 -13.476 13.388 1.00 60.78 81 GLN A N 1
ATOM 645 C CA . GLN A 1 81 ? 5.194 -12.430 12.754 1.00 60.78 81 GLN A CA 1
ATOM 646 C C . GLN A 1 81 ? 6.408 -12.034 13.613 1.00 60.78 81 GLN A C 1
ATOM 648 O O . GLN A 1 81 ? 7.508 -11.882 13.084 1.00 60.78 81 GLN A O 1
ATOM 653 N N . ALA A 1 82 ? 6.251 -11.954 14.939 1.00 60.81 82 ALA A N 1
ATOM 654 C CA . ALA A 1 82 ? 7.353 -11.663 15.860 1.00 60.81 82 ALA A CA 1
ATOM 655 C C . ALA A 1 82 ? 8.425 -12.772 15.897 1.00 60.81 82 ALA A C 1
ATOM 657 O O . ALA A 1 82 ? 9.606 -12.492 16.105 1.00 60.81 82 ALA A O 1
ATOM 658 N N . LYS A 1 83 ? 8.042 -14.038 15.674 1.00 59.47 83 LYS A N 1
ATOM 659 C CA . LYS A 1 83 ? 8.987 -15.164 15.582 1.00 59.47 83 LYS A CA 1
ATOM 660 C C . LYS A 1 83 ? 9.734 -15.211 14.245 1.00 59.47 83 LYS A C 1
ATOM 662 O O . LYS A 1 83 ? 10.910 -15.562 14.245 1.00 59.47 83 LYS A O 1
ATOM 667 N N . GLY A 1 84 ? 9.103 -14.805 13.140 1.00 53.97 84 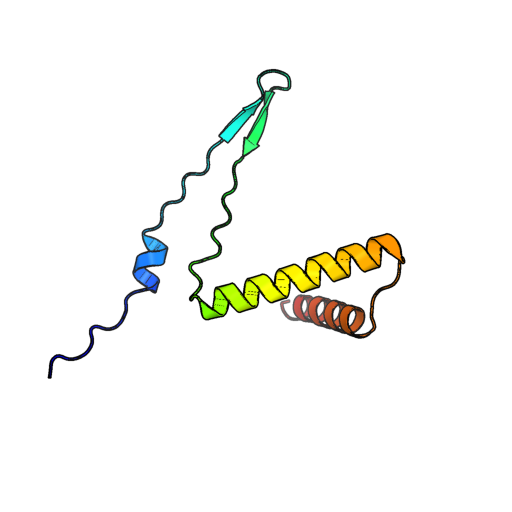GLY A N 1
ATOM 668 C CA . GLY A 1 84 ? 9.743 -14.750 11.818 1.00 53.97 84 GLY A CA 1
ATOM 669 C C . GLY A 1 84 ? 10.928 -13.776 11.735 1.00 53.97 84 GLY A C 1
ATOM 670 O O . GLY A 1 84 ? 11.893 -14.049 11.031 1.00 53.97 84 GLY A O 1
ATOM 671 N N . GLN A 1 85 ? 10.916 -12.687 12.513 1.00 51.88 85 GLN A N 1
ATOM 672 C CA . GLN A 1 85 ? 12.026 -11.721 12.567 1.00 51.88 85 GLN A CA 1
ATOM 673 C C . GLN A 1 85 ? 13.219 -12.166 13.432 1.00 51.88 85 GLN A C 1
ATOM 675 O O . GLN A 1 85 ? 14.285 -11.563 13.352 1.00 51.88 85 GLN A O 1
ATOM 680 N N . ARG A 1 86 ? 13.085 -13.221 14.250 1.00 51.00 86 ARG A N 1
ATOM 681 C CA . ARG A 1 86 ? 14.195 -13.767 15.060 1.00 51.00 86 ARG A CA 1
ATOM 682 C C . ARG A 1 86 ? 15.010 -14.857 14.350 1.00 51.00 86 ARG A C 1
ATOM 684 O O . ARG A 1 86 ? 15.948 -15.368 14.950 1.00 51.00 86 ARG A O 1
ATOM 691 N N . GLY A 1 87 ? 14.667 -15.214 13.108 1.00 46.66 87 GLY A N 1
ATOM 692 C CA . GLY A 1 87 ? 15.295 -16.306 12.350 1.00 46.66 87 GLY A CA 1
ATOM 693 C C . GLY A 1 87 ? 16.396 -15.903 11.362 1.00 46.66 87 GLY A C 1
ATOM 694 O O . GLY A 1 87 ? 16.932 -16.774 10.687 1.00 46.66 87 GLY A O 1
ATOM 695 N N . THR A 1 88 ? 16.738 -14.619 11.254 1.00 50.09 88 THR A N 1
ATOM 696 C CA . THR A 1 88 ? 17.875 -14.144 10.448 1.00 50.09 88 THR A CA 1
ATOM 697 C C . THR A 1 88 ? 18.855 -13.415 11.352 1.00 50.09 88 THR A C 1
ATOM 699 O O . THR A 1 88 ? 18.790 -12.192 11.503 1.00 50.09 88 THR A O 1
ATOM 702 N N . ARG A 1 89 ? 19.737 -14.174 11.994 1.00 38.81 89 ARG A N 1
ATOM 703 C CA . ARG A 1 89 ? 20.972 -13.652 12.566 1.00 38.81 89 ARG A CA 1
ATOM 704 C C . ARG A 1 89 ? 22.086 -14.655 12.348 1.00 38.81 89 ARG A C 1
ATOM 706 O O . ARG A 1 89 ? 21.792 -15.861 12.494 1.00 38.81 89 ARG A O 1
#

pLDDT: mean 72.24, std 12.09, range [38.81, 91.81]

Foldseek 3Di:
DDDPDPDPVVVVLVPDDDDWDWDQDPPPRDIDTPDPDCPPDDDPVRVVVVVVVVVVVVVQVVCCVVPVDHDPVRVVVVVVVVVVVVPDD

Secondary structure (DSSP, 8-state):
-PPPPPP-HHHHHTT-----EEEE-TTT--EEEE---------HHHHHHHHHHHHHHHHHHHHHHHHS---HHHHHHHHHHHHHTTS--

Sequence (89 aa):
MTKPVSCRHETLLARIKIPVNEYVCDDCKGKLVLVIPQYGLMTPVEFEQFKRTQAMQIEAAKRRKSTGLVTPDEHRQQQTQAKGQRGTR

Radius of gyration: 20.53 Å; chains: 1; bounding box: 34×53×57 Å